Protein AF-A0A6C0HC72-F1 (afdb_monomer_lite)

Secondary structure (DSSP, 8-state):
-----------SSSS--SSSTTPPB-SSSEEPPPTTSTT-TTSB-TTS-B---TTTSTTEEEEE-SSSS-EEEEE-TT-GGGG-TTS-HHHHHHHHHHHHT---TTTTT----

Sequence (113 aa):
MQTTKHTGKVVFPPVESKCPDYWEYTGNSCVVPDSGSMNTGSIYNGNNTLLINNGNTFGFTTGNSITGNSISAYVDFNDKSWSSLGLSRVCQKQKWANMYGIQWDGVSNYNSC

Organism: NCBI:t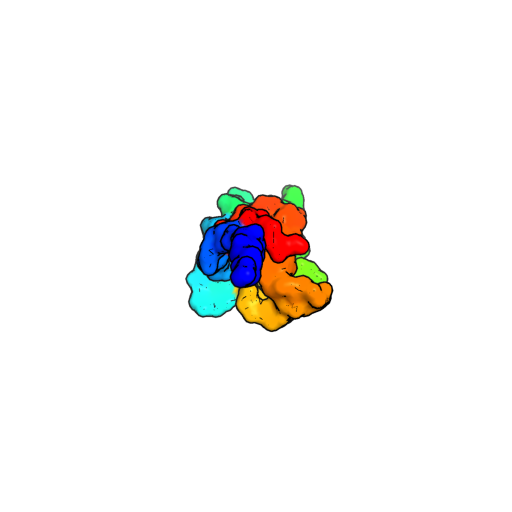xid1070528

Structure (mmCIF, N/CA/C/O backbone):
data_AF-A0A6C0HC72-F1
#
_entry.id   AF-A0A6C0HC72-F1
#
loop_
_atom_site.group_PDB
_atom_site.id
_atom_site.type_symbol
_atom_site.label_atom_id
_atom_site.label_alt_id
_atom_site.label_comp_id
_atom_site.label_asym_id
_atom_site.label_entity_id
_atom_site.label_seq_id
_atom_site.pdbx_PDB_ins_code
_atom_site.Cartn_x
_atom_site.Cartn_y
_atom_site.Cartn_z
_atom_site.occupancy
_atom_site.B_iso_or_equiv
_atom_site.auth_seq_id
_atom_site.auth_comp_id
_atom_site.auth_asym_id
_atom_site.auth_atom_id
_atom_site.pdbx_PDB_model_num
ATOM 1 N N . MET A 1 1 ? -41.682 4.311 26.169 1.00 41.44 1 MET A N 1
ATOM 2 C CA . MET A 1 1 ? -40.938 3.121 25.701 1.00 41.44 1 MET A CA 1
ATOM 3 C C . MET A 1 1 ? -39.903 3.613 24.699 1.00 41.44 1 MET A C 1
ATOM 5 O O . MET A 1 1 ? -40.239 4.472 23.896 1.00 41.44 1 MET A O 1
ATOM 9 N N . GLN A 1 2 ? -38.641 3.223 24.885 1.00 37.31 2 GLN A N 1
ATOM 10 C CA . GLN A 1 2 ? -37.453 3.815 24.253 1.00 37.31 2 GLN A CA 1
ATOM 11 C C . GLN A 1 2 ? -37.429 3.702 22.721 1.00 37.31 2 GLN A C 1
ATOM 13 O O . GLN A 1 2 ? -37.938 2.752 22.137 1.00 37.31 2 GLN A O 1
ATOM 18 N N . THR A 1 3 ? -36.792 4.698 22.111 1.00 42.81 3 THR A N 1
ATOM 19 C CA . THR A 1 3 ? -36.528 4.892 20.684 1.00 42.81 3 THR A CA 1
ATOM 20 C C . THR A 1 3 ? -35.461 3.920 20.163 1.00 42.81 3 THR A C 1
ATOM 22 O O . THR A 1 3 ? -34.341 3.891 20.673 1.00 42.81 3 THR A O 1
ATOM 25 N N . THR A 1 4 ? -35.746 3.156 19.106 1.00 44.06 4 THR A N 1
ATOM 26 C CA . THR A 1 4 ? -34.718 2.380 18.394 1.00 44.06 4 THR A CA 1
ATOM 27 C C . THR A 1 4 ? -34.060 3.242 17.317 1.00 44.06 4 THR A C 1
ATOM 29 O O . THR A 1 4 ? -34.560 3.426 16.210 1.00 44.06 4 THR A O 1
ATOM 32 N N . LYS A 1 5 ? -32.903 3.803 17.681 1.00 41.62 5 LYS A N 1
ATOM 33 C CA . LYS A 1 5 ? -31.909 4.399 16.778 1.00 41.62 5 LYS A CA 1
ATOM 34 C C . LYS A 1 5 ? -31.546 3.406 15.663 1.00 41.62 5 LYS A C 1
ATOM 36 O O . LYS A 1 5 ? -30.902 2.395 15.930 1.00 41.62 5 LYS A O 1
ATOM 41 N N . HIS A 1 6 ? -31.846 3.733 14.409 1.00 48.00 6 HIS A N 1
ATOM 42 C CA . HIS A 1 6 ? -31.056 3.225 13.287 1.00 48.00 6 HIS A CA 1
ATOM 43 C C . HIS A 1 6 ? -29.727 3.983 13.278 1.00 48.00 6 HIS A C 1
ATOM 45 O O . HIS A 1 6 ? -29.656 5.134 12.853 1.00 48.00 6 HIS A O 1
ATOM 51 N N . THR A 1 7 ? -28.663 3.392 13.817 1.00 48.19 7 THR A N 1
ATOM 52 C CA . THR A 1 7 ? -27.310 3.954 13.671 1.00 48.19 7 THR A CA 1
ATOM 53 C C . THR A 1 7 ? -26.268 2.844 13.720 1.00 48.19 7 THR A C 1
ATOM 55 O O . THR A 1 7 ? -25.465 2.750 14.639 1.00 48.19 7 THR A O 1
ATOM 58 N N . GLY A 1 8 ? -26.292 1.971 12.718 1.00 47.03 8 GLY A N 1
ATOM 59 C CA . GLY A 1 8 ? -25.152 1.128 12.385 1.00 47.03 8 GLY A CA 1
ATOM 60 C C . GLY A 1 8 ? -24.760 1.452 10.956 1.00 47.03 8 GLY A C 1
ATOM 61 O O . GLY A 1 8 ? -25.474 1.055 10.039 1.00 47.03 8 GLY A O 1
ATOM 62 N N . LYS A 1 9 ? -23.667 2.198 10.747 1.00 46.28 9 LYS A N 1
ATOM 63 C CA . LYS A 1 9 ? -22.998 2.197 9.442 1.00 46.28 9 LYS A CA 1
ATOM 64 C C . LYS A 1 9 ? -22.567 0.752 9.212 1.00 46.28 9 LYS A C 1
ATOM 66 O O . LYS A 1 9 ? -21.597 0.305 9.819 1.00 46.28 9 LYS A O 1
ATOM 71 N N . VAL A 1 10 ? -23.332 0.002 8.426 1.00 51.84 10 VAL A N 1
ATOM 72 C CA . VAL A 1 10 ? -22.934 -1.346 8.028 1.00 51.84 10 VAL A CA 1
ATOM 73 C C . VAL A 1 10 ? -21.695 -1.160 7.166 1.00 51.84 10 VAL A C 1
ATOM 75 O O . VAL A 1 10 ? -21.756 -0.565 6.092 1.00 51.84 10 VAL A O 1
ATOM 78 N N . VAL A 1 11 ? -20.551 -1.545 7.712 1.00 56.34 11 VAL A N 1
ATOM 79 C CA . VAL A 1 11 ? -19.277 -1.520 7.009 1.00 56.34 11 VAL A CA 1
ATOM 80 C C . VAL A 1 11 ? -19.381 -2.500 5.844 1.00 56.34 11 VAL A C 1
ATOM 82 O O . VAL A 1 11 ? -19.722 -3.663 6.051 1.00 56.34 11 VAL A O 1
ATOM 85 N N . PHE A 1 12 ? -19.114 -2.025 4.631 1.00 52.06 12 PHE A N 1
ATOM 86 C CA . PHE A 1 12 ? -19.170 -2.836 3.424 1.00 52.06 12 PHE A CA 1
ATOM 87 C C . PHE A 1 12 ? -17.835 -2.778 2.670 1.00 52.06 12 PHE A C 1
ATOM 89 O O . PHE A 1 12 ? -17.285 -1.680 2.553 1.00 52.06 12 PHE A O 1
ATOM 96 N N . PRO A 1 13 ? -17.377 -3.909 2.096 1.00 57.97 13 PRO A N 1
ATOM 97 C CA . PRO A 1 13 ? -17.851 -5.281 2.330 1.00 57.97 13 PRO A CA 1
ATOM 98 C C . PRO A 1 13 ? -17.556 -5.788 3.763 1.00 57.97 13 PRO A C 1
ATOM 100 O O . PRO A 1 13 ? -16.676 -5.258 4.438 1.00 57.97 13 PRO A O 1
ATOM 103 N N . PRO A 1 14 ? -18.294 -6.808 4.254 1.00 61.91 14 PRO A N 1
ATOM 104 C CA . PRO A 1 14 ? -18.131 -7.353 5.609 1.00 61.91 14 PRO A CA 1
ATOM 105 C C . PRO A 1 14 ? -16.830 -8.149 5.807 1.00 61.91 14 PRO A C 1
ATOM 107 O O . PRO A 1 14 ? -16.487 -8.488 6.938 1.00 61.91 14 PRO A O 1
ATOM 110 N N . VAL A 1 15 ? -16.126 -8.471 4.718 1.00 66.81 15 VAL A N 1
ATOM 111 C CA . VAL A 1 15 ? -14.864 -9.213 4.719 1.00 66.81 15 VAL A CA 1
ATOM 112 C C . VAL A 1 15 ? -13.887 -8.479 3.810 1.00 66.81 15 VAL A C 1
ATOM 114 O O . VAL A 1 15 ? -14.193 -8.245 2.644 1.00 66.81 15 VAL A O 1
ATOM 117 N N . GLU A 1 16 ? -12.727 -8.119 4.354 1.00 79.00 16 GLU A N 1
ATOM 118 C CA . GLU A 1 16 ? -11.595 -7.626 3.569 1.00 79.00 16 GLU A CA 1
ATOM 119 C C . GLU A 1 16 ? -10.870 -8.792 2.893 1.00 79.00 16 GLU A C 1
ATOM 121 O O . GLU A 1 16 ? -10.652 -9.843 3.511 1.00 79.00 16 GLU A O 1
ATOM 126 N N . SER A 1 17 ? -10.487 -8.625 1.625 1.00 86.19 17 SER A N 1
ATOM 127 C CA . SER A 1 17 ? -9.576 -9.576 0.991 1.00 86.19 17 SER A CA 1
ATOM 128 C C . SER A 1 17 ? -8.203 -9.506 1.674 1.00 86.19 17 SER A C 1
ATOM 130 O O . SER A 1 17 ? -7.795 -8.481 2.226 1.00 86.19 17 SER A O 1
ATOM 132 N N . LYS A 1 18 ? -7.473 -10.628 1.684 1.00 91.62 18 LYS A N 1
ATOM 133 C CA . LYS A 1 18 ? -6.187 -10.727 2.400 1.00 91.62 18 LYS A CA 1
ATOM 134 C C . LYS A 1 18 ? -5.086 -9.863 1.781 1.00 91.62 18 LYS A C 1
ATOM 136 O O . LYS A 1 18 ? -4.186 -9.431 2.496 1.00 91.62 18 LYS A O 1
ATOM 141 N N . CYS A 1 19 ? -5.170 -9.655 0.472 1.00 94.81 19 CYS A N 1
ATOM 142 C CA . CYS A 1 19 ? -4.237 -8.891 -0.339 1.00 94.81 19 CYS A CA 1
ATOM 143 C C . CYS A 1 19 ? -5.010 -7.921 -1.227 1.00 94.81 19 CYS A C 1
ATOM 145 O O . CYS A 1 19 ? -6.172 -8.203 -1.527 1.00 94.81 19 CYS A O 1
ATOM 147 N N . PRO A 1 20 ? -4.363 -6.841 -1.696 1.00 95.75 20 PRO A N 1
ATOM 148 C CA . PRO A 1 20 ? -4.917 -6.020 -2.758 1.00 95.75 20 PRO A CA 1
ATOM 149 C C . PRO A 1 20 ? -5.315 -6.850 -3.976 1.00 95.75 20 PRO A C 1
ATOM 151 O O . PRO A 1 20 ? -4.780 -7.937 -4.218 1.00 95.75 20 PRO A O 1
ATOM 154 N N . ASP A 1 21 ? -6.247 -6.332 -4.763 1.00 93.00 21 ASP A N 1
ATOM 155 C CA . ASP A 1 21 ? -6.800 -7.096 -5.876 1.00 93.00 21 ASP A CA 1
ATOM 156 C C . ASP A 1 21 ? -5.689 -7.411 -6.891 1.00 93.00 21 ASP A C 1
ATOM 158 O O . ASP A 1 21 ? -4.822 -6.576 -7.146 1.00 93.00 21 ASP A O 1
ATOM 162 N N . TYR A 1 22 ? -5.687 -8.618 -7.462 1.00 94.06 22 TYR A N 1
ATOM 163 C CA . TYR A 1 22 ? -4.625 -9.146 -8.342 1.00 94.06 22 TYR A CA 1
ATOM 164 C C . TYR A 1 22 ? -3.265 -9.439 -7.684 1.00 94.06 22 TYR A C 1
ATOM 166 O O . TYR A 1 22 ? -2.381 -9.959 -8.363 1.00 94.06 22 TYR A O 1
ATOM 174 N N . TRP A 1 23 ? -3.076 -9.165 -6.391 1.00 94.50 23 TRP A N 1
ATOM 175 C CA . TRP A 1 23 ? -1.839 -9.526 -5.695 1.00 94.50 23 TRP A CA 1
ATOM 176 C C . TRP A 1 23 ? -1.905 -10.978 -5.209 1.00 94.50 23 TRP A C 1
ATOM 178 O O . TRP A 1 23 ? -2.928 -11.439 -4.699 1.00 94.50 23 TRP A O 1
ATOM 188 N N . GLU A 1 24 ? -0.799 -11.709 -5.344 1.00 93.69 24 GLU A N 1
ATOM 189 C CA . GLU A 1 24 ? -0.722 -13.110 -4.929 1.00 93.69 24 GLU A CA 1
ATOM 190 C C . GLU A 1 24 ? -0.545 -13.228 -3.410 1.00 93.69 24 GLU A C 1
ATOM 192 O O . GLU A 1 24 ? 0.282 -12.540 -2.814 1.00 93.69 24 GLU A O 1
ATOM 197 N N . TYR A 1 25 ? -1.293 -14.132 -2.774 1.00 91.81 25 TYR A N 1
ATOM 198 C CA . TYR A 1 25 ? -1.174 -14.428 -1.346 1.00 91.81 25 TYR A CA 1
ATOM 199 C C . TYR A 1 25 ? -0.384 -15.718 -1.115 1.00 91.81 25 TYR A C 1
ATOM 201 O O . TYR A 1 25 ? -0.824 -16.797 -1.509 1.00 91.81 25 TYR A O 1
ATOM 209 N N . THR A 1 26 ? 0.728 -15.636 -0.386 1.00 88.62 26 THR A N 1
ATOM 210 C CA . THR A 1 26 ? 1.625 -16.779 -0.115 1.00 88.62 26 THR A CA 1
ATOM 211 C C . THR A 1 26 ? 1.334 -17.489 1.210 1.00 88.62 26 THR A C 1
ATOM 213 O O . THR A 1 26 ? 2.146 -18.266 1.707 1.00 88.62 26 THR A O 1
ATOM 216 N N . GLY A 1 27 ? 0.186 -17.215 1.835 1.00 87.38 27 GLY A N 1
ATOM 217 C CA . GLY A 1 27 ? -0.205 -17.802 3.121 1.00 87.38 27 GLY A CA 1
ATOM 218 C C . GLY A 1 27 ? 0.097 -16.919 4.332 1.00 87.38 27 GLY A C 1
ATOM 219 O O . GLY A 1 27 ? -0.666 -16.950 5.294 1.00 87.38 27 GLY A O 1
ATOM 220 N N . ASN A 1 28 ? 1.127 -16.073 4.279 1.00 88.19 28 ASN A N 1
ATOM 221 C CA . ASN A 1 28 ? 1.382 -15.081 5.334 1.00 88.19 28 ASN A CA 1
ATOM 222 C C . ASN A 1 28 ? 1.480 -13.646 4.805 1.00 88.19 28 ASN A C 1
ATOM 224 O O . ASN A 1 28 ? 1.111 -12.710 5.506 1.00 88.19 28 ASN A O 1
ATOM 228 N N . SER A 1 29 ? 1.913 -13.471 3.559 1.00 93.50 29 SER A N 1
ATOM 229 C CA . SER A 1 29 ? 2.160 -12.157 2.972 1.00 93.50 29 SER A CA 1
ATOM 230 C C . SER A 1 29 ? 1.625 -12.090 1.548 1.00 93.50 29 SER A C 1
ATOM 232 O O . SER A 1 29 ? 1.284 -13.109 0.943 1.00 93.50 29 SER A O 1
ATOM 234 N N . CYS A 1 30 ? 1.546 -10.876 1.023 1.00 94.94 30 CYS A N 1
ATOM 235 C CA . CYS A 1 30 ? 1.174 -10.610 -0.356 1.00 94.94 30 CYS A CA 1
ATOM 236 C C . CYS A 1 30 ? 2.432 -10.333 -1.171 1.00 94.94 30 CYS A C 1
ATOM 238 O O . CYS A 1 30 ? 3.266 -9.535 -0.737 1.00 94.94 30 CYS A O 1
ATOM 240 N N . VAL A 1 31 ? 2.575 -10.981 -2.324 1.00 94.25 31 VAL A N 1
ATOM 241 C CA . VAL A 1 31 ? 3.653 -10.699 -3.278 1.00 94.25 31 VAL A CA 1
ATOM 242 C C . VAL A 1 31 ? 3.394 -9.333 -3.899 1.00 94.25 31 VAL A C 1
ATOM 244 O O . VAL A 1 31 ? 2.286 -9.064 -4.361 1.00 94.25 31 VAL A O 1
ATOM 247 N N . VAL A 1 32 ? 4.409 -8.473 -3.904 1.00 94.06 32 VAL A N 1
ATOM 248 C CA . VAL A 1 32 ? 4.377 -7.203 -4.632 1.00 94.06 32 VAL A CA 1
ATOM 249 C C . VAL A 1 32 ? 4.507 -7.520 -6.129 1.00 94.06 32 VAL A C 1
ATOM 251 O O . VAL A 1 32 ? 5.536 -8.077 -6.517 1.00 94.06 32 VAL A O 1
ATOM 254 N N . PRO A 1 33 ? 3.500 -7.210 -6.967 1.00 93.00 33 PRO A N 1
ATOM 255 C CA . PRO A 1 33 ? 3.541 -7.521 -8.394 1.00 93.00 33 PRO A CA 1
ATOM 256 C C . PRO A 1 33 ? 4.606 -6.701 -9.117 1.00 93.00 33 PRO A C 1
ATOM 258 O O . PRO A 1 33 ? 4.813 -5.545 -8.761 1.00 93.00 33 PRO A O 1
ATOM 261 N N . ASP A 1 34 ? 5.205 -7.255 -10.173 1.00 91.00 34 ASP A N 1
ATOM 262 C CA . ASP A 1 34 ? 6.212 -6.566 -10.985 1.00 91.00 34 ASP A CA 1
ATOM 263 C C . ASP A 1 34 ? 5.697 -5.250 -11.584 1.00 91.00 34 ASP A C 1
ATOM 265 O O . ASP A 1 34 ? 4.502 -5.079 -11.846 1.00 91.00 34 ASP A O 1
ATOM 269 N N . SER A 1 35 ? 6.618 -4.330 -11.877 1.00 91.12 35 SER A N 1
ATOM 270 C CA . SER A 1 35 ? 6.291 -3.046 -12.501 1.00 91.12 35 SER A CA 1
ATOM 271 C C . SER A 1 35 ? 5.500 -3.225 -13.803 1.00 91.12 35 SER A C 1
ATOM 273 O O . SER A 1 35 ? 5.891 -3.994 -14.679 1.00 91.12 35 SER A O 1
ATOM 275 N N . GLY A 1 36 ? 4.382 -2.503 -13.928 1.00 88.12 36 GLY A N 1
ATOM 276 C CA . GLY A 1 36 ? 3.475 -2.595 -15.076 1.00 88.12 36 GLY A CA 1
ATOM 277 C C . GLY A 1 36 ? 2.416 -3.698 -14.970 1.00 88.12 36 GLY A C 1
ATOM 278 O O . GLY A 1 36 ? 1.549 -3.781 -15.841 1.00 88.12 36 GLY A O 1
ATOM 279 N N . SER A 1 37 ? 2.442 -4.513 -13.911 1.00 93.12 37 SER A N 1
ATOM 280 C CA . SER A 1 37 ? 1.372 -5.470 -13.614 1.00 93.12 37 SER A CA 1
ATOM 281 C C . SER A 1 37 ? 0.068 -4.766 -13.228 1.00 93.12 37 SER A C 1
ATOM 283 O O . SER A 1 37 ? 0.024 -3.570 -12.931 1.00 93.12 37 SER A O 1
ATOM 285 N N . MET A 1 38 ? -1.030 -5.524 -13.215 1.00 94.69 38 MET A N 1
ATOM 286 C CA . MET A 1 38 ? -2.320 -5.001 -12.771 1.00 94.69 38 MET A CA 1
ATOM 287 C C . MET A 1 38 ? -2.245 -4.522 -11.321 1.00 94.69 38 MET A C 1
ATOM 289 O O . MET A 1 38 ? -1.630 -5.158 -10.470 1.00 94.69 38 MET A O 1
ATOM 293 N N . ASN A 1 39 ? -2.925 -3.408 -11.050 1.00 95.81 39 ASN A N 1
ATOM 294 C CA . ASN A 1 39 ? -3.128 -2.895 -9.700 1.00 95.81 39 ASN A CA 1
ATOM 295 C C . ASN A 1 39 ? -1.837 -2.616 -8.897 1.00 95.81 39 ASN A C 1
ATOM 297 O O . ASN A 1 39 ? -1.801 -2.763 -7.675 1.00 95.81 39 ASN A O 1
ATOM 301 N N . THR A 1 40 ? -0.768 -2.188 -9.573 1.00 93.88 40 THR A N 1
ATOM 302 C CA . THR A 1 40 ? 0.451 -1.692 -8.909 1.00 93.88 40 THR A CA 1
ATOM 303 C C . THR A 1 40 ? 0.356 -0.214 -8.535 1.00 93.88 40 THR A C 1
ATOM 305 O O . THR A 1 40 ? 1.166 0.278 -7.752 1.00 93.88 40 THR A O 1
ATOM 308 N N . GLY A 1 41 ? -0.607 0.517 -9.105 1.00 94.56 41 GLY A N 1
ATOM 309 C CA . GLY A 1 41 ? -0.767 1.947 -8.866 1.00 94.56 41 GLY A CA 1
ATOM 310 C C . GLY A 1 41 ? 0.550 2.711 -9.058 1.00 94.56 41 GLY A C 1
ATOM 311 O O . GLY A 1 41 ? 1.248 2.512 -10.053 1.00 94.56 41 GLY A O 1
ATOM 312 N N . SER A 1 42 ? 0.911 3.550 -8.088 1.00 95.81 42 SER A N 1
ATOM 313 C CA . SER A 1 42 ? 2.137 4.356 -8.074 1.00 95.81 42 SER A CA 1
ATOM 314 C C . SER A 1 42 ? 3.246 3.800 -7.169 1.00 95.81 42 SER A C 1
ATOM 316 O O . SER A 1 42 ? 4.128 4.551 -6.756 1.00 95.81 42 SER A O 1
ATOM 318 N N . ILE A 1 43 ? 3.255 2.493 -6.860 1.00 95.31 43 ILE A N 1
ATOM 319 C CA . ILE A 1 43 ? 4.344 1.890 -6.059 1.00 95.31 43 ILE A CA 1
ATOM 320 C C . ILE A 1 43 ? 5.669 1.774 -6.822 1.00 95.31 43 ILE A C 1
ATOM 322 O O . ILE A 1 43 ? 6.683 1.450 -6.213 1.00 95.31 43 ILE A O 1
ATOM 326 N N . TYR A 1 44 ? 5.679 2.050 -8.126 1.00 94.44 44 TYR A N 1
ATOM 327 C CA . TYR A 1 44 ? 6.877 2.135 -8.958 1.00 94.44 44 TYR A CA 1
ATOM 328 C C . TYR A 1 44 ? 7.039 3.551 -9.515 1.00 94.44 44 TYR A C 1
ATOM 330 O O . TYR A 1 44 ? 6.055 4.208 -9.854 1.00 94.44 44 TYR A O 1
ATOM 338 N N . ASN A 1 45 ? 8.282 4.020 -9.644 1.00 92.31 45 ASN A N 1
ATOM 339 C CA . ASN A 1 45 ? 8.576 5.249 -10.388 1.00 92.31 45 ASN A CA 1
ATOM 340 C C . ASN A 1 45 ? 8.691 4.990 -11.903 1.00 92.31 45 ASN A C 1
ATOM 342 O O . ASN A 1 45 ? 8.640 3.852 -12.361 1.00 92.31 45 ASN A O 1
ATOM 346 N N . GLY A 1 46 ? 8.925 6.053 -12.683 1.00 89.12 46 GLY A N 1
ATOM 347 C CA . GLY A 1 46 ? 9.105 5.964 -14.141 1.00 89.12 46 GLY A CA 1
ATOM 348 C C . GLY A 1 46 ? 10.329 5.163 -14.614 1.00 89.12 46 GLY A C 1
ATOM 349 O O . GLY A 1 46 ? 10.445 4.904 -15.805 1.00 89.12 46 GLY A O 1
ATOM 350 N N . ASN A 1 47 ? 11.217 4.753 -13.702 1.00 90.94 47 ASN A N 1
ATOM 351 C CA . ASN A 1 47 ? 12.377 3.898 -13.971 1.00 90.94 47 ASN A CA 1
ATOM 352 C C . ASN A 1 47 ? 12.169 2.463 -13.443 1.00 90.94 47 ASN A C 1
ATOM 354 O O . ASN A 1 47 ? 13.144 1.759 -13.183 1.00 90.94 47 ASN A O 1
ATOM 358 N N . ASN A 1 48 ? 10.921 2.044 -13.204 1.00 88.75 48 ASN A N 1
ATOM 359 C CA . ASN A 1 48 ? 10.547 0.735 -12.652 1.00 88.75 48 ASN A CA 1
ATOM 360 C C . ASN A 1 48 ? 11.196 0.414 -11.292 1.00 88.75 48 ASN A C 1
ATOM 362 O O . ASN A 1 48 ? 11.322 -0.747 -10.905 1.00 88.75 48 ASN A O 1
ATOM 366 N N . THR A 1 49 ? 11.600 1.436 -10.534 1.00 90.12 49 THR A N 1
ATOM 367 C CA . THR A 1 49 ? 12.126 1.261 -9.176 1.00 90.12 49 THR A CA 1
ATOM 368 C C . THR A 1 49 ? 10.975 1.227 -8.184 1.00 90.12 49 THR A C 1
ATOM 370 O O . THR A 1 49 ? 10.126 2.122 -8.196 1.00 90.12 49 THR A O 1
ATOM 373 N N . LEU A 1 50 ? 10.967 0.220 -7.311 1.00 92.31 50 LEU A N 1
ATOM 374 C CA . LEU A 1 50 ? 9.982 0.091 -6.243 1.00 92.31 50 LEU A CA 1
ATOM 375 C C . LEU A 1 50 ? 10.155 1.217 -5.209 1.00 92.31 50 LEU A C 1
ATOM 377 O O . LEU A 1 50 ? 11.251 1.450 -4.703 1.00 92.31 50 LEU A O 1
ATOM 381 N N . LEU A 1 51 ? 9.065 1.917 -4.909 1.00 94.00 51 LEU A N 1
ATOM 382 C CA . LEU A 1 51 ? 9.014 3.063 -3.997 1.00 94.00 51 LEU A CA 1
ATOM 383 C C . LEU A 1 51 ? 8.588 2.673 -2.579 1.00 94.00 51 LEU A C 1
ATOM 385 O O . LEU A 1 51 ? 8.921 3.372 -1.616 1.00 94.00 51 LEU A O 1
ATOM 389 N N . ILE A 1 52 ? 7.865 1.562 -2.434 1.00 94.94 52 ILE A N 1
ATOM 390 C CA . ILE A 1 52 ? 7.486 1.038 -1.123 1.00 94.94 52 ILE A CA 1
ATOM 391 C C . ILE A 1 52 ? 8.678 0.372 -0.432 1.00 94.94 52 ILE A C 1
ATOM 393 O O . ILE A 1 52 ? 9.507 -0.277 -1.066 1.00 94.94 52 ILE A O 1
ATOM 397 N N . ASN A 1 53 ? 8.788 0.580 0.877 1.00 94.19 53 ASN A N 1
ATOM 398 C CA . ASN A 1 53 ? 9.846 0.047 1.730 1.00 94.19 53 ASN A CA 1
ATOM 399 C C . ASN A 1 53 ? 9.403 0.050 3.206 1.00 94.19 53 ASN A C 1
ATOM 401 O O . ASN A 1 53 ? 8.324 0.536 3.544 1.00 94.19 53 ASN A O 1
ATOM 405 N N . ASN A 1 54 ? 10.273 -0.419 4.106 1.00 92.62 54 ASN A N 1
ATOM 406 C CA . ASN A 1 54 ? 10.009 -0.482 5.552 1.00 92.62 54 ASN A CA 1
ATOM 407 C C . ASN A 1 54 ? 9.679 0.866 6.215 1.00 92.62 54 ASN A C 1
ATOM 409 O O . ASN A 1 54 ? 9.095 0.885 7.294 1.00 92.62 54 ASN A O 1
ATOM 413 N N . GLY A 1 55 ? 10.059 1.992 5.607 1.00 92.81 55 GLY A N 1
ATOM 414 C CA . GLY A 1 55 ? 9.775 3.328 6.132 1.00 92.81 55 GLY A CA 1
ATOM 415 C C . GLY A 1 55 ? 8.379 3.851 5.791 1.00 92.81 55 GLY A C 1
ATOM 416 O O . GLY A 1 55 ? 7.905 4.772 6.453 1.00 92.81 55 GLY A O 1
ATOM 417 N N . ASN A 1 56 ? 7.713 3.296 4.773 1.00 94.25 56 ASN A N 1
ATOM 418 C CA . ASN A 1 56 ? 6.413 3.791 4.297 1.00 94.25 56 ASN A CA 1
ATOM 419 C C . ASN A 1 56 ? 5.335 2.705 4.151 1.00 94.25 56 ASN A C 1
ATOM 421 O O . ASN A 1 56 ? 4.183 3.026 3.861 1.00 94.25 56 ASN A O 1
ATOM 425 N N . THR A 1 57 ? 5.695 1.437 4.344 1.00 96.25 57 THR A N 1
ATOM 426 C CA . THR A 1 57 ? 4.805 0.287 4.190 1.00 96.25 57 THR A CA 1
ATOM 427 C C . THR A 1 57 ? 5.070 -0.697 5.320 1.00 96.25 57 THR A C 1
ATOM 429 O O . THR A 1 57 ? 6.150 -1.277 5.416 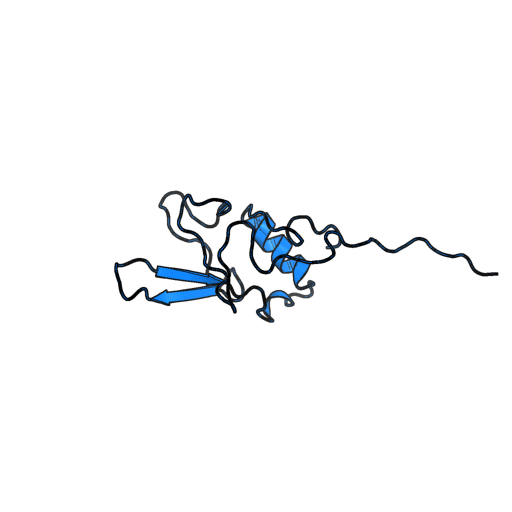1.00 96.25 57 THR A O 1
ATOM 432 N N . PHE A 1 58 ? 4.088 -0.872 6.203 1.00 96.00 58 PHE A N 1
ATOM 433 C CA . PHE A 1 58 ? 4.202 -1.812 7.315 1.00 96.00 58 PHE A CA 1
ATOM 434 C C . PHE A 1 58 ? 4.192 -3.259 6.821 1.00 96.00 58 PHE A C 1
ATOM 436 O O . PHE A 1 58 ? 3.477 -3.592 5.878 1.00 96.00 58 PHE A O 1
ATOM 443 N N . GLY A 1 59 ? 4.981 -4.118 7.469 1.00 94.19 59 GLY A N 1
ATOM 444 C CA . GLY A 1 59 ? 5.120 -5.521 7.073 1.00 94.19 59 GLY A CA 1
ATOM 445 C C . GLY A 1 59 ? 5.852 -5.730 5.742 1.00 94.19 59 GLY A C 1
ATOM 446 O O . GLY A 1 59 ? 5.811 -6.834 5.203 1.00 94.19 59 GLY A O 1
ATOM 447 N N . PHE A 1 60 ? 6.493 -4.696 5.184 1.00 95.69 60 PHE A N 1
ATOM 448 C CA . PHE A 1 60 ? 7.294 -4.829 3.971 1.00 95.69 60 PHE A CA 1
ATOM 449 C C . PHE A 1 60 ? 8.521 -5.715 4.225 1.00 95.69 60 PHE A C 1
ATOM 451 O O . PHE A 1 60 ? 9.179 -5.627 5.257 1.00 95.69 60 PHE A O 1
ATOM 458 N N . THR A 1 61 ? 8.847 -6.582 3.275 1.00 92.81 61 THR A N 1
ATOM 459 C CA . THR A 1 61 ? 10.076 -7.378 3.287 1.00 92.81 61 THR A CA 1
ATOM 460 C C . THR A 1 61 ? 10.555 -7.603 1.858 1.00 92.81 61 THR A C 1
ATOM 462 O O . THR A 1 61 ? 9.765 -7.613 0.915 1.00 92.81 61 THR A O 1
ATOM 465 N N . THR A 1 62 ? 11.859 -7.800 1.681 1.00 88.94 62 THR A N 1
ATOM 466 C CA . THR A 1 62 ? 12.437 -8.250 0.410 1.00 88.94 62 THR A CA 1
ATOM 467 C C . THR A 1 62 ? 12.978 -9.659 0.577 1.00 88.94 62 THR A C 1
ATOM 469 O O . THR A 1 62 ? 13.773 -9.917 1.480 1.00 88.94 62 THR A O 1
ATOM 472 N N . GLY A 1 63 ? 12.570 -10.565 -0.301 1.00 74.19 63 GLY A N 1
ATOM 473 C CA . GLY A 1 63 ? 13.207 -11.857 -0.491 1.00 74.19 63 GLY A CA 1
ATOM 474 C C . GLY A 1 63 ? 14.335 -11.758 -1.515 1.00 74.19 63 GLY A C 1
ATOM 475 O O . GLY A 1 63 ? 14.221 -11.066 -2.526 1.00 74.19 63 GLY A O 1
ATOM 476 N N . ASN A 1 64 ? 15.420 -12.491 -1.274 1.00 57.56 64 ASN A N 1
ATOM 477 C CA . ASN A 1 64 ? 16.414 -12.751 -2.310 1.00 57.56 64 ASN A CA 1
ATOM 478 C C . ASN A 1 64 ? 15.860 -13.833 -3.243 1.00 57.56 64 ASN A C 1
ATOM 480 O O . ASN A 1 64 ? 15.727 -14.981 -2.816 1.00 57.56 64 ASN A O 1
ATOM 484 N N . SER A 1 65 ? 15.575 -13.513 -4.508 1.00 48.66 65 SER A N 1
ATOM 485 C CA . SER A 1 65 ? 15.443 -14.573 -5.511 1.00 48.66 65 SER A CA 1
ATOM 486 C C . SER A 1 65 ? 16.842 -15.096 -5.833 1.00 48.66 65 SER A C 1
ATOM 488 O O . SER A 1 65 ? 17.674 -14.383 -6.393 1.00 48.66 65 SER 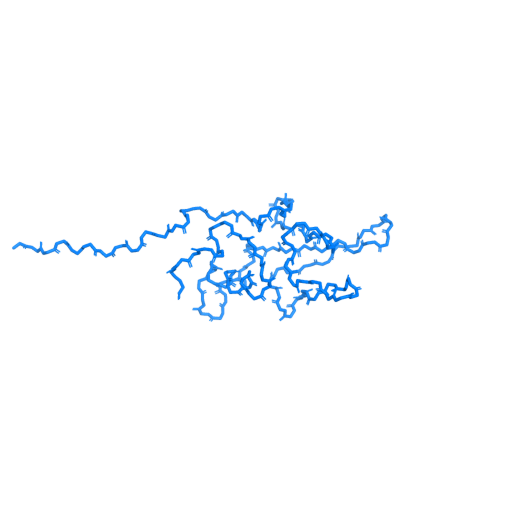A O 1
ATOM 490 N N . ILE A 1 66 ? 17.125 -16.344 -5.450 1.00 50.97 66 ILE A N 1
ATOM 491 C CA . ILE A 1 66 ? 18.405 -17.022 -5.731 1.00 50.97 66 ILE A CA 1
ATOM 492 C C . ILE A 1 66 ? 18.529 -17.386 -7.225 1.00 50.97 66 ILE A C 1
ATOM 494 O O . ILE A 1 66 ? 19.607 -17.731 -7.705 1.00 50.97 66 ILE A O 1
ATOM 498 N N . THR A 1 67 ? 17.463 -17.219 -8.008 1.00 43.12 67 THR A N 1
ATOM 499 C CA . THR A 1 67 ? 17.457 -17.479 -9.448 1.00 43.12 67 THR A CA 1
ATOM 500 C C . THR A 1 67 ? 17.037 -16.230 -10.213 1.00 43.12 67 THR A C 1
ATOM 502 O O . THR A 1 67 ? 15.860 -15.892 -10.271 1.00 43.12 67 THR A O 1
ATOM 505 N N . GLY A 1 68 ? 18.022 -15.560 -10.817 1.00 46.75 68 GLY A N 1
ATOM 506 C CA . GLY A 1 68 ? 17.802 -14.496 -11.796 1.00 46.75 68 GLY A CA 1
ATOM 507 C C . GLY A 1 68 ? 17.428 -13.143 -11.199 1.00 46.75 68 GLY A C 1
ATOM 508 O O . GLY A 1 68 ? 16.318 -12.703 -11.418 1.00 46.75 68 GLY A O 1
ATOM 509 N N . ASN A 1 69 ? 18.351 -12.503 -10.470 1.00 52.69 69 ASN A N 1
ATOM 510 C CA . ASN A 1 69 ? 18.489 -11.048 -10.228 1.00 52.69 69 ASN A CA 1
ATOM 511 C C . ASN A 1 69 ? 17.219 -10.175 -10.031 1.00 52.69 69 ASN A C 1
ATOM 513 O O . ASN A 1 69 ? 17.272 -8.966 -10.241 1.00 52.69 69 ASN A O 1
ATOM 517 N N . SER A 1 70 ? 16.097 -10.762 -9.618 1.00 58.69 70 SER A N 1
ATOM 518 C CA . SER A 1 70 ? 14.843 -10.082 -9.308 1.00 58.69 70 SER A CA 1
ATOM 519 C C . SER A 1 70 ? 14.634 -10.143 -7.804 1.00 58.69 70 SER A C 1
ATOM 521 O O . SER A 1 70 ? 14.589 -11.219 -7.212 1.00 58.69 70 SER A O 1
ATOM 523 N N . ILE A 1 71 ? 14.534 -8.989 -7.155 1.00 67.81 71 ILE A N 1
ATOM 524 C CA . ILE A 1 71 ? 14.204 -8.925 -5.731 1.00 67.81 71 ILE A CA 1
ATOM 525 C C . ILE A 1 71 ? 12.690 -9.097 -5.616 1.00 67.81 71 ILE A C 1
ATOM 527 O O . ILE A 1 71 ? 11.942 -8.193 -5.981 1.00 67.81 71 ILE A O 1
ATOM 531 N N . SER A 1 72 ? 12.231 -10.247 -5.118 1.00 83.12 72 SER A N 1
ATOM 532 C CA . SER A 1 72 ? 10.813 -10.435 -4.796 1.00 83.12 72 SER A CA 1
ATOM 533 C C . SER A 1 72 ? 10.493 -9.630 -3.542 1.00 83.12 72 SER A C 1
ATOM 535 O O . SER A 1 72 ? 11.111 -9.844 -2.501 1.00 83.12 72 SER A O 1
ATOM 537 N N . ALA A 1 73 ? 9.547 -8.703 -3.614 1.00 91.25 73 ALA A N 1
ATOM 538 C CA . ALA A 1 73 ? 9.090 -7.955 -2.449 1.00 91.25 73 ALA A CA 1
ATOM 539 C C . ALA A 1 73 ? 7.755 -8.513 -1.947 1.00 91.25 73 ALA A C 1
ATOM 541 O O . ALA A 1 73 ? 6.940 -9.005 -2.726 1.00 91.25 73 ALA A O 1
ATOM 542 N N . TYR A 1 74 ? 7.536 -8.434 -0.638 1.00 94.19 74 TYR A N 1
ATOM 543 C CA . TYR A 1 74 ? 6.330 -8.924 0.018 1.00 94.19 74 TYR A CA 1
ATOM 544 C C . TYR A 1 74 ? 5.827 -7.908 1.038 1.00 94.19 74 TYR A C 1
ATOM 546 O O . TYR A 1 74 ? 6.616 -7.169 1.629 1.00 94.19 74 TYR A O 1
ATOM 554 N N . VAL A 1 75 ? 4.519 -7.906 1.285 1.00 95.88 75 VAL A N 1
ATOM 555 C CA . VAL A 1 75 ? 3.894 -7.108 2.346 1.00 95.88 75 VAL A CA 1
ATOM 556 C C . VAL A 1 75 ? 3.013 -8.001 3.214 1.00 95.88 75 VAL A C 1
ATOM 558 O O . VAL A 1 75 ? 2.073 -8.630 2.726 1.00 95.88 75 VAL A O 1
ATOM 561 N N . ASP A 1 76 ? 3.306 -8.067 4.512 1.00 95.56 76 ASP A N 1
ATOM 562 C CA . ASP A 1 76 ? 2.413 -8.652 5.513 1.00 95.56 76 ASP A CA 1
ATOM 563 C C . ASP A 1 76 ? 1.387 -7.607 5.981 1.00 95.56 76 ASP A C 1
ATOM 565 O O . ASP A 1 76 ? 1.627 -6.785 6.868 1.00 95.56 76 ASP A O 1
ATOM 569 N N . PHE A 1 77 ? 0.197 -7.652 5.387 1.00 94.56 77 PHE A N 1
ATOM 570 C CA . PHE A 1 77 ? -0.921 -6.786 5.760 1.00 94.56 77 PHE A CA 1
ATOM 571 C C . PHE A 1 77 ? -1.627 -7.184 7.067 1.00 94.56 77 PHE A C 1
ATOM 573 O O . PHE A 1 77 ? -2.550 -6.491 7.517 1.00 94.56 77 PHE A O 1
ATOM 580 N N . ASN A 1 78 ? -1.192 -8.278 7.701 1.00 92.56 78 ASN A N 1
ATOM 581 C CA . ASN A 1 78 ? -1.595 -8.661 9.048 1.00 92.56 78 ASN A CA 1
ATOM 582 C C . ASN A 1 78 ? -0.631 -8.166 10.133 1.00 92.56 78 ASN A C 1
ATOM 584 O O . ASN A 1 78 ? -0.946 -8.331 11.324 1.00 92.56 78 ASN A O 1
ATOM 588 N N . ASP A 1 79 ? 0.477 -7.522 9.751 1.00 94.31 79 ASP A N 1
ATOM 589 C CA . ASP A 1 79 ? 1.426 -6.914 10.680 1.00 94.31 79 ASP A CA 1
ATOM 590 C C . ASP A 1 79 ? 0.697 -5.994 11.679 1.00 94.31 79 ASP A C 1
ATOM 592 O O . ASP A 1 79 ? -0.211 -5.224 11.340 1.00 94.31 79 ASP A O 1
ATOM 596 N N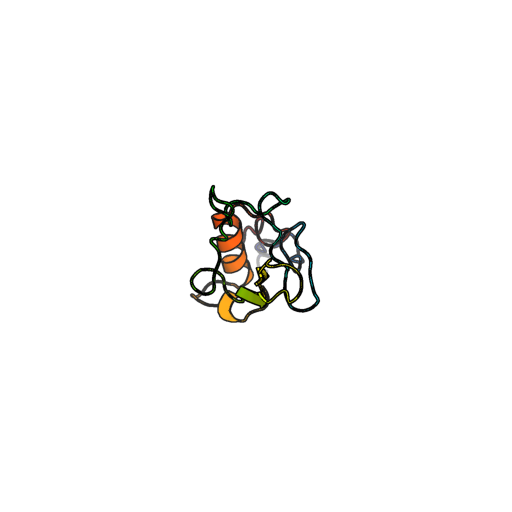 . LYS A 1 80 ? 1.058 -6.098 12.962 1.00 93.31 80 LYS A N 1
ATOM 597 C CA . LYS A 1 80 ? 0.408 -5.346 14.050 1.00 93.31 80 LYS A CA 1
ATOM 598 C C . LYS A 1 80 ? 0.594 -3.833 13.907 1.00 93.31 80 LYS A C 1
ATOM 600 O O . LYS A 1 80 ? -0.234 -3.072 14.411 1.00 93.31 80 LYS A O 1
ATOM 605 N N . SER A 1 81 ? 1.620 -3.403 13.185 1.00 94.06 81 SER A N 1
ATOM 606 C CA . SER A 1 81 ? 1.911 -2.002 12.892 1.00 94.06 81 SER A CA 1
ATOM 607 C C . SER A 1 81 ? 0.838 -1.358 12.012 1.00 94.06 81 SER A C 1
ATOM 609 O O . SER A 1 81 ? 0.663 -0.149 12.088 1.00 94.06 81 SER A O 1
ATOM 611 N N . TRP A 1 82 ? 0.030 -2.128 11.271 1.00 92.81 82 TRP A N 1
ATOM 612 C CA . TRP A 1 82 ? -1.130 -1.581 10.551 1.00 92.81 82 TRP A CA 1
ATOM 613 C C . TRP A 1 82 ? -2.228 -1.041 11.474 1.00 92.81 82 TRP A C 1
ATOM 615 O O . TRP A 1 82 ? -3.056 -0.258 11.035 1.00 92.81 82 TRP A O 1
ATOM 625 N N . SER A 1 83 ? -2.257 -1.446 12.745 1.00 90.69 83 SER A N 1
ATOM 626 C CA . SER A 1 83 ? -3.134 -0.864 13.777 1.00 90.69 83 SER A CA 1
ATOM 627 C C . SER A 1 83 ? -2.423 0.187 14.639 1.00 90.69 83 SER A C 1
ATOM 629 O O . SER A 1 83 ? -2.834 0.448 15.771 1.00 90.69 83 SER A O 1
ATOM 631 N N . SER A 1 84 ? -1.318 0.750 14.148 1.00 86.06 84 SER A N 1
ATOM 632 C CA . SER A 1 84 ? -0.578 1.794 14.854 1.00 86.06 84 SER A CA 1
ATOM 633 C C . SER A 1 84 ? -1.121 3.191 14.512 1.00 86.06 84 SER A C 1
ATOM 635 O O . SER A 1 84 ? -2.111 3.355 13.800 1.00 86.06 84 SER A O 1
ATOM 637 N N . LEU A 1 85 ? -0.510 4.236 15.076 1.00 84.94 85 LEU A N 1
ATOM 638 C CA . LEU A 1 85 ? -0.861 5.641 14.808 1.00 84.94 85 LEU A CA 1
ATOM 639 C C . LEU A 1 85 ? -2.313 6.035 15.157 1.00 84.94 85 LEU A C 1
ATOM 641 O O . LEU A 1 85 ? -2.820 7.031 14.649 1.00 84.94 85 LEU A O 1
ATOM 645 N N . GLY A 1 86 ? -2.982 5.272 16.028 1.00 83.88 86 GLY A N 1
ATOM 646 C CA . GLY A 1 86 ? -4.342 5.573 16.491 1.00 83.88 86 GLY A CA 1
ATOM 647 C C . GLY A 1 86 ? -5.441 5.339 15.450 1.00 83.88 86 GLY A C 1
ATOM 648 O O . GLY A 1 86 ? -6.576 5.753 15.674 1.00 83.88 86 GLY A O 1
ATOM 649 N N . LEU A 1 87 ? -5.124 4.680 14.331 1.00 85.69 87 LEU A N 1
ATOM 650 C CA . LEU A 1 87 ? -6.094 4.291 13.309 1.00 85.69 87 LEU A CA 1
ATOM 651 C C . LEU A 1 87 ? -6.445 2.808 13.433 1.00 85.69 87 LEU A C 1
ATOM 653 O O . LEU A 1 87 ? -5.651 1.988 13.896 1.00 85.69 87 LEU A O 1
ATOM 657 N N . SER A 1 88 ? -7.648 2.450 12.981 1.00 88.56 88 SER A N 1
ATOM 658 C CA . SER A 1 88 ? -7.982 1.039 12.808 1.00 88.56 88 SER A CA 1
ATOM 659 C C . SER A 1 88 ? -7.086 0.427 11.729 1.00 88.56 88 SER A C 1
ATOM 661 O O . SER A 1 88 ? -6.636 1.110 10.802 1.00 88.56 88 SER A O 1
ATOM 663 N N . ARG A 1 89 ? -6.884 -0.889 11.822 1.00 90.19 89 ARG A N 1
ATOM 664 C CA . ARG A 1 89 ? -6.085 -1.638 10.853 1.00 90.19 89 ARG A CA 1
ATOM 665 C C . ARG A 1 89 ? -6.550 -1.406 9.412 1.00 90.19 89 ARG A C 1
ATOM 667 O O . ARG A 1 89 ? -5.736 -1.168 8.525 1.00 90.19 89 ARG A O 1
ATOM 674 N N . VAL A 1 90 ? -7.863 -1.450 9.199 1.00 90.25 90 VAL A N 1
ATOM 675 C CA . VAL A 1 90 ? -8.480 -1.253 7.882 1.00 90.25 90 VAL A CA 1
ATOM 676 C C . VAL A 1 90 ? -8.251 0.173 7.385 1.00 90.25 90 VAL A C 1
ATOM 678 O O . VAL A 1 90 ? -7.906 0.361 6.226 1.00 90.25 90 VAL A O 1
ATOM 681 N N . CYS A 1 91 ? -8.329 1.177 8.261 1.00 90.38 91 CYS A N 1
ATOM 682 C CA . CYS A 1 91 ? -8.126 2.574 7.875 1.00 90.38 91 CYS A CA 1
ATOM 683 C C . CYS A 1 91 ? -6.697 2.904 7.478 1.00 90.38 91 CYS A C 1
ATOM 685 O O . CYS A 1 91 ? -6.464 3.681 6.551 1.00 90.38 91 CYS A O 1
ATOM 687 N N . GLN A 1 92 ? -5.724 2.308 8.155 1.00 93.56 92 GLN A N 1
ATOM 688 C CA . GLN A 1 92 ? -4.331 2.486 7.780 1.00 93.56 92 GLN A CA 1
ATOM 689 C C . GLN A 1 92 ? -4.039 1.833 6.426 1.00 93.56 92 GLN A C 1
ATOM 691 O O . GLN A 1 92 ? -3.419 2.463 5.567 1.00 93.56 92 GLN A O 1
ATOM 696 N N . LYS A 1 93 ? -4.555 0.615 6.213 1.00 94.38 93 LYS A N 1
ATOM 697 C CA . LYS A 1 93 ? -4.475 -0.083 4.927 1.00 94.38 93 LYS A CA 1
ATOM 698 C C . LYS A 1 93 ? -5.182 0.690 3.813 1.00 94.38 93 LYS A C 1
ATOM 700 O O . LYS A 1 93 ? -4.611 0.847 2.741 1.00 94.38 93 LYS A O 1
ATOM 705 N N . GLN A 1 94 ? -6.356 1.260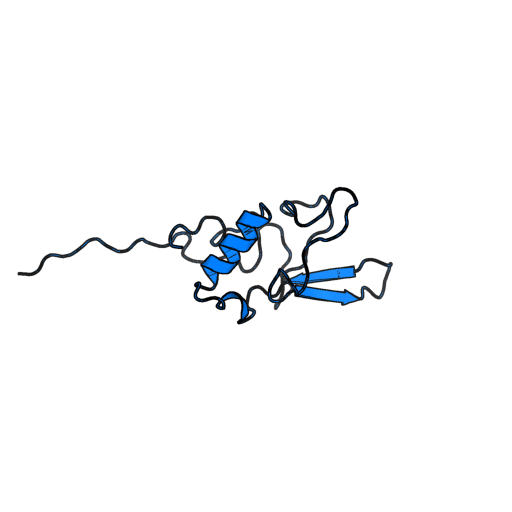 4.086 1.00 92.81 94 GLN A N 1
ATOM 706 C CA . GLN A 1 94 ? -7.090 2.108 3.147 1.00 92.81 94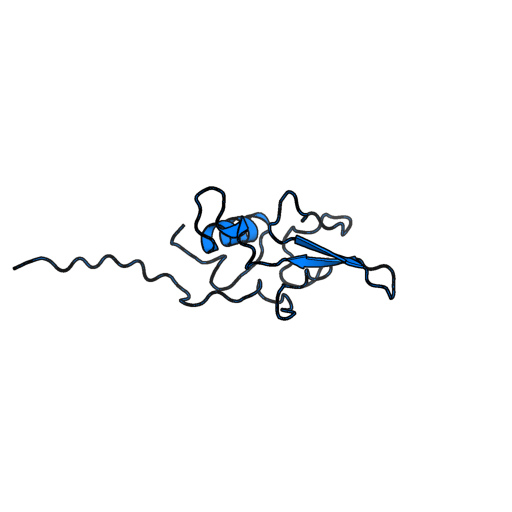 GLN A CA 1
ATOM 707 C C . GLN A 1 94 ? -6.288 3.347 2.775 1.00 92.81 94 GLN A C 1
ATOM 709 O O . GLN A 1 94 ? -6.158 3.667 1.597 1.00 92.81 94 GLN A O 1
ATOM 714 N N . LYS A 1 95 ? -5.729 4.048 3.765 1.00 93.56 95 LYS A N 1
ATOM 715 C CA . LYS A 1 95 ? -4.917 5.241 3.519 1.00 93.56 95 LYS A CA 1
ATOM 716 C C . LYS A 1 95 ? -3.707 4.914 2.646 1.00 93.56 95 LYS A C 1
ATOM 718 O O . LYS A 1 95 ? -3.407 5.677 1.734 1.00 93.56 95 LYS A O 1
ATOM 723 N N . TRP A 1 96 ? -3.042 3.791 2.910 1.00 95.69 96 TRP A N 1
ATOM 724 C CA . TRP A 1 96 ? -1.926 3.314 2.097 1.00 95.69 96 TRP A CA 1
ATOM 725 C C . TRP A 1 96 ? -2.372 2.947 0.676 1.00 95.69 96 TRP A C 1
ATOM 727 O O . TRP A 1 96 ? -1.784 3.433 -0.286 1.00 95.69 96 TRP A O 1
ATOM 737 N N . ALA A 1 97 ? -3.456 2.182 0.531 1.00 95.88 97 ALA A N 1
ATOM 738 C CA . ALA A 1 97 ? -3.990 1.789 -0.770 1.00 95.88 97 ALA A CA 1
ATOM 739 C C . ALA A 1 97 ? -4.377 3.021 -1.605 1.00 95.88 97 ALA A C 1
ATOM 741 O O . ALA A 1 97 ? -3.935 3.165 -2.741 1.00 95.88 97 ALA A O 1
ATOM 742 N N . ASN A 1 98 ? -5.090 3.976 -1.004 1.00 94.69 98 ASN A N 1
ATOM 743 C CA . ASN A 1 98 ? -5.483 5.226 -1.651 1.00 94.69 98 ASN A CA 1
ATOM 744 C C . ASN A 1 98 ? -4.277 6.111 -2.001 1.00 94.69 98 ASN A C 1
ATOM 746 O O . ASN A 1 98 ? -4.266 6.723 -3.065 1.00 94.69 98 ASN A O 1
ATOM 750 N N . MET A 1 99 ? -3.254 6.165 -1.140 1.00 95.38 99 MET A N 1
ATOM 751 C CA . MET A 1 99 ? -2.019 6.916 -1.399 1.00 95.38 99 MET A CA 1
ATOM 752 C C . MET A 1 99 ? -1.299 6.417 -2.654 1.00 95.38 99 MET A C 1
ATOM 754 O O . MET A 1 99 ? -0.779 7.231 -3.417 1.00 95.38 99 MET A O 1
ATOM 758 N N . TYR A 1 100 ? -1.291 5.101 -2.876 1.00 96.25 100 TYR A N 1
ATOM 759 C CA . TYR A 1 100 ? -0.654 4.493 -4.042 1.00 96.25 100 TYR A CA 1
ATOM 760 C C . TYR A 1 100 ? -1.619 4.206 -5.199 1.00 96.25 100 TYR A C 1
ATOM 762 O O . TYR A 1 100 ? -1.188 3.695 -6.224 1.00 96.25 100 TYR A O 1
ATOM 770 N N . GLY A 1 101 ? -2.910 4.527 -5.080 1.00 95.31 101 GLY A N 1
ATOM 771 C CA . GLY A 1 101 ? -3.903 4.216 -6.114 1.00 95.31 101 GLY A CA 1
ATOM 772 C C . GLY A 1 101 ? -4.116 2.712 -6.337 1.00 95.31 101 GLY A C 1
ATOM 773 O O . GLY A 1 101 ? -4.384 2.290 -7.460 1.00 95.31 101 GLY A O 1
ATOM 774 N N . ILE A 1 102 ? -3.967 1.914 -5.280 1.00 96.19 102 ILE A N 1
ATOM 775 C CA . ILE A 1 102 ? -4.178 0.466 -5.273 1.00 96.19 102 ILE A CA 1
ATOM 776 C C . ILE A 1 102 ? -5.642 0.166 -4.928 1.00 96.19 102 ILE A C 1
ATOM 778 O O . ILE A 1 102 ? -6.183 0.666 -3.941 1.00 96.19 102 ILE A O 1
ATOM 782 N N . GLN A 1 103 ? -6.273 -0.682 -5.733 1.00 95.06 103 GLN A N 1
ATOM 783 C CA . GLN A 1 103 ? -7.592 -1.251 -5.476 1.00 95.06 103 GLN A CA 1
ATOM 784 C C . GLN A 1 103 ? -7.488 -2.398 -4.477 1.00 95.06 103 GLN A C 1
ATOM 786 O O . GLN A 1 103 ? -6.591 -3.241 -4.563 1.00 95.06 103 GLN A O 1
ATOM 791 N N . TRP A 1 104 ? -8.377 -2.399 -3.495 1.00 92.56 104 TRP A N 1
ATOM 792 C CA . TRP A 1 104 ? -8.402 -3.439 -2.490 1.00 92.56 104 TRP A CA 1
ATOM 793 C C . TRP A 1 104 ? -9.812 -3.587 -1.936 1.00 92.56 104 TRP A C 1
ATOM 795 O O . TRP A 1 104 ? -10.252 -2.796 -1.093 1.00 92.56 104 TRP A O 1
ATOM 805 N N . ASP A 1 105 ? -10.504 -4.627 -2.385 1.00 85.75 105 ASP A N 1
ATOM 806 C CA . ASP A 1 105 ? -11.857 -4.932 -1.935 1.00 85.75 105 ASP A CA 1
ATOM 807 C C . ASP A 1 105 ? -11.944 -5.107 -0.405 1.00 85.75 105 ASP A C 1
ATOM 809 O O . ASP A 1 105 ? -11.293 -5.960 0.206 1.00 85.75 105 ASP A O 1
ATOM 813 N N . GLY A 1 106 ? -12.773 -4.279 0.240 1.00 83.94 106 GLY A N 1
ATOM 814 C CA . GLY A 1 106 ? -12.923 -4.261 1.702 1.00 83.94 106 GLY A CA 1
ATOM 815 C C . GLY A 1 106 ? -11.993 -3.324 2.441 1.00 83.94 106 GLY A C 1
ATOM 816 O O . GLY A 1 106 ? -12.161 -3.137 3.646 1.00 83.94 106 GLY A O 1
ATOM 817 N N . VAL A 1 107 ? -11.069 -2.690 1.726 1.00 87.19 107 VAL A N 1
ATOM 818 C CA . VAL A 1 107 ? -10.113 -1.746 2.293 1.00 87.19 107 VAL A CA 1
ATOM 819 C C . VAL A 1 107 ? -10.207 -0.397 1.589 1.00 87.19 107 VAL A C 1
ATOM 821 O O . VAL A 1 107 ? -10.535 0.592 2.240 1.00 87.19 107 VAL A O 1
ATOM 824 N N . SER A 1 108 ? -9.981 -0.317 0.273 1.00 79.94 108 SER A N 1
ATOM 825 C CA . SER A 1 108 ? -9.992 0.967 -0.448 1.00 79.94 108 SER A CA 1
ATOM 826 C C . SER A 1 108 ? -11.382 1.621 -0.443 1.00 79.94 108 SER A C 1
ATOM 828 O O . SER A 1 108 ? -11.494 2.839 -0.298 1.00 79.94 108 SER A O 1
ATOM 830 N N . ASN A 1 109 ? -12.449 0.820 -0.482 1.00 71.81 109 ASN A N 1
ATOM 831 C CA . ASN A 1 109 ? -13.852 1.254 -0.472 1.00 71.81 109 ASN A CA 1
ATOM 832 C C . ASN A 1 109 ? -14.500 1.338 0.930 1.00 71.81 109 ASN A C 1
ATOM 834 O O . ASN A 1 109 ? -15.712 1.543 1.043 1.00 71.81 109 ASN A O 1
ATOM 838 N N . TYR A 1 110 ? -13.718 1.198 2.003 1.00 75.56 110 TYR A N 1
ATOM 839 C CA . TYR A 1 110 ? -14.213 1.210 3.380 1.00 75.56 110 TYR A CA 1
ATOM 840 C C . TYR A 1 110 ? -14.614 2.630 3.848 1.00 75.56 110 TYR A C 1
ATOM 842 O O . TYR A 1 110 ? -13.781 3.508 4.025 1.00 75.56 110 TYR A O 1
ATOM 850 N N . ASN A 1 111 ? -15.899 2.885 4.111 1.00 67.88 111 ASN A N 1
ATOM 851 C CA . ASN A 1 111 ? -16.416 4.247 4.388 1.00 67.88 111 ASN A CA 1
ATOM 852 C C . ASN A 1 111 ? -16.505 4.639 5.883 1.00 67.88 111 ASN A C 1
ATOM 854 O O . ASN A 1 111 ? -17.258 5.553 6.259 1.00 67.88 111 ASN A O 1
ATOM 858 N N . SER A 1 112 ? -15.800 3.916 6.754 1.00 71.25 112 SER A N 1
ATOM 859 C CA . SER A 1 112 ? -15.875 4.083 8.217 1.00 71.25 112 SER A CA 1
ATOM 860 C C . SER A 1 112 ? -14.516 4.374 8.860 1.00 71.25 112 SER A C 1
ATOM 862 O O . SER A 1 112 ? -14.260 3.958 9.993 1.00 71.25 112 SER A O 1
ATOM 864 N N . CYS A 1 113 ? -13.660 5.054 8.103 1.00 71.38 113 CYS A N 1
ATOM 865 C CA . CYS A 1 113 ? -12.514 5.814 8.584 1.00 71.38 113 CYS A CA 1
ATOM 866 C C . CYS A 1 113 ? -12.918 7.292 8.684 1.00 71.38 113 CYS A C 1
ATOM 868 O O . CYS A 1 113 ? -12.341 7.972 9.548 1.00 71.38 113 CYS A O 1
#

Foldseek 3Di:
DDDDDPDDPPWPPPDWDQDFPPWDDPPFWTWQDFPPDPQNFQLADPVSDGNDDVVQAAQKDWDDPPPDPDTTIIHGLVHPCCCPPVDHNLASQLVSCVVRVGHTHSRVPTPPD

pLDDT: mean 82.56, std 17.34, range [37.31, 96.25]

Radius of gyration: 16.62 Å; chains: 1; bounding box: 59×25×41 Å